Protein AF-A0A843C235-F1 (afdb_monomer)

Mean predicted aligned error: 4.16 Å

pLDDT: mean 88.94, std 12.91, range [37.5, 98.0]

Structure (mmCIF, N/CA/C/O backbone):
data_AF-A0A843C235-F1
#
_entry.id   AF-A0A843C235-F1
#
loop_
_atom_site.group_PDB
_atom_site.id
_atom_site.type_symbol
_atom_site.label_atom_id
_atom_site.label_alt_id
_atom_site.label_comp_id
_atom_site.label_asym_id
_atom_site.label_entity_id
_atom_site.label_seq_id
_atom_site.pdbx_PDB_ins_code
_atom_site.Cartn_x
_atom_site.Cartn_y
_atom_site.Cartn_z
_atom_site.occupancy
_atom_site.B_iso_or_equiv
_atom_site.auth_seq_id
_atom_site.auth_comp_id
_atom_site.auth_asym_id
_atom_site.auth_atom_id
_atom_site.pdbx_PDB_model_num
ATOM 1 N N . MET A 1 1 ? 17.607 7.870 1.843 1.00 37.50 1 MET A N 1
ATOM 2 C CA . MET A 1 1 ? 16.566 7.358 0.922 1.00 37.50 1 MET A CA 1
ATOM 3 C C . MET A 1 1 ? 15.295 8.153 1.151 1.00 37.50 1 MET A C 1
ATOM 5 O O . MET A 1 1 ? 14.727 8.053 2.231 1.00 37.50 1 MET A O 1
ATOM 9 N N . ASN A 1 2 ? 14.894 8.974 0.179 1.00 40.16 2 ASN A N 1
ATOM 10 C CA . ASN A 1 2 ? 13.652 9.738 0.254 1.00 40.16 2 ASN A CA 1
ATOM 11 C C . ASN A 1 2 ? 12.490 8.746 0.095 1.00 40.16 2 ASN A C 1
ATOM 13 O O . ASN A 1 2 ? 12.400 8.049 -0.917 1.00 40.16 2 ASN A O 1
ATOM 17 N N . ILE A 1 3 ? 11.686 8.576 1.141 1.00 50.44 3 ILE A N 1
ATOM 18 C CA . ILE A 1 3 ? 10.536 7.674 1.116 1.00 50.44 3 ILE A CA 1
ATOM 19 C C . ILE A 1 3 ? 9.544 8.322 0.150 1.00 50.44 3 ILE A C 1
ATOM 21 O O . ILE A 1 3 ? 9.153 9.460 0.384 1.00 50.44 3 ILE A O 1
ATOM 25 N N . GLY A 1 4 ? 9.209 7.648 -0.956 1.00 59.53 4 GLY A N 1
ATOM 26 C CA . GLY A 1 4 ? 8.280 8.182 -1.956 1.00 59.53 4 GLY A CA 1
ATOM 27 C C . GLY A 1 4 ? 7.026 8.749 -1.291 1.00 59.53 4 GLY A C 1
ATOM 28 O O . GLY A 1 4 ? 6.536 8.177 -0.312 1.00 59.53 4 GLY A O 1
ATOM 29 N N . SER A 1 5 ? 6.558 9.890 -1.794 1.00 78.00 5 SER A N 1
ATOM 30 C CA . SER A 1 5 ? 5.366 10.567 -1.295 1.00 78.00 5 SER A CA 1
ATOM 31 C C . SER A 1 5 ? 4.200 9.580 -1.224 1.00 78.00 5 SER A C 1
ATOM 33 O O . SER A 1 5 ? 3.881 8.887 -2.194 1.00 78.00 5 SER A O 1
ATOM 35 N N . TRP A 1 6 ? 3.595 9.489 -0.042 1.00 90.56 6 TRP A N 1
ATOM 36 C CA . TRP A 1 6 ? 2.380 8.724 0.191 1.00 90.56 6 TRP A CA 1
ATOM 37 C C . TRP A 1 6 ? 1.322 9.627 0.811 1.00 90.56 6 TRP A C 1
ATOM 39 O O . TRP A 1 6 ? 1.641 10.599 1.494 1.00 90.56 6 TRP A O 1
ATOM 49 N N . ALA A 1 7 ? 0.065 9.292 0.559 1.00 93.56 7 ALA A N 1
ATOM 50 C CA . ALA A 1 7 ? -1.090 9.946 1.145 1.00 93.56 7 ALA A CA 1
ATOM 51 C C . ALA A 1 7 ? -1.958 8.903 1.847 1.00 93.56 7 ALA A C 1
ATOM 53 O O . ALA A 1 7 ? -2.069 7.768 1.384 1.00 93.56 7 ALA A O 1
ATOM 54 N N . LEU A 1 8 ? -2.569 9.297 2.960 1.00 95.50 8 LEU A N 1
ATOM 55 C CA . LEU A 1 8 ? -3.532 8.491 3.700 1.00 95.50 8 LEU A CA 1
ATOM 56 C C . LEU A 1 8 ? -4.870 9.215 3.702 1.00 95.50 8 LEU A C 1
ATOM 58 O O . LEU A 1 8 ? -4.949 10.394 4.040 1.00 95.50 8 LEU A O 1
ATOM 62 N N . ILE A 1 9 ? -5.907 8.490 3.318 1.00 96.81 9 ILE A N 1
ATOM 63 C CA . ILE A 1 9 ? -7.285 8.955 3.303 1.00 96.81 9 ILE A CA 1
ATOM 64 C C . ILE A 1 9 ? -8.030 8.135 4.350 1.00 96.81 9 ILE A C 1
ATOM 66 O O . ILE A 1 9 ? -8.160 6.915 4.227 1.00 96.81 9 ILE A O 1
ATOM 70 N N . GLU A 1 10 ? -8.490 8.814 5.394 1.00 96.94 10 GLU A N 1
ATOM 71 C CA . GLU A 1 10 ? -9.251 8.224 6.492 1.00 96.94 10 GLU A CA 1
ATOM 72 C C . GLU A 1 10 ? -10.737 8.154 6.123 1.00 96.94 10 GLU A C 1
ATOM 74 O O . GLU A 1 10 ? -11.366 9.162 5.802 1.00 96.94 10 GLU A O 1
ATOM 79 N N . GLY A 1 11 ? -11.308 6.956 6.179 1.00 95.75 11 GLY A N 1
ATOM 80 C CA . GLY A 1 11 ? -12.736 6.706 6.030 1.00 95.75 11 GLY A CA 1
ATOM 81 C C . GLY A 1 11 ? -13.376 6.263 7.346 1.00 95.75 11 GLY A C 1
ATOM 82 O O . GLY A 1 11 ? -12.718 5.997 8.353 1.00 95.75 11 GLY A O 1
ATOM 83 N N . SER A 1 12 ? -14.704 6.139 7.348 1.00 95.12 12 SER A N 1
ATOM 84 C CA . SER A 1 12 ? -15.455 5.756 8.554 1.00 95.12 12 SER A CA 1
ATOM 85 C C . SER A 1 12 ? -15.132 4.337 9.043 1.00 95.12 12 SER A C 1
ATOM 87 O O . SER A 1 12 ? -15.096 4.115 10.253 1.00 95.12 12 SER A O 1
ATOM 89 N N . LYS A 1 13 ? -14.864 3.404 8.119 1.00 96.94 13 LYS A N 1
ATOM 90 C CA . LYS A 1 13 ? -14.558 1.983 8.392 1.00 96.94 13 LYS A CA 1
ATOM 91 C C . LYS A 1 13 ? -13.234 1.497 7.799 1.00 96.94 13 LYS A C 1
ATOM 93 O O . LYS A 1 13 ? -12.743 0.441 8.181 1.00 96.94 13 LYS A O 1
ATOM 98 N N . MET A 1 14 ? -12.667 2.251 6.864 1.00 98.00 14 MET A N 1
ATOM 99 C CA . MET A 1 14 ? -11.496 1.864 6.078 1.00 98.00 14 MET A CA 1
ATOM 100 C C . MET A 1 14 ? -10.536 3.041 5.970 1.00 98.00 14 MET A C 1
ATOM 102 O O . MET A 1 14 ? -10.942 4.188 6.123 1.00 98.00 14 MET A O 1
ATOM 106 N N . LYS A 1 15 ? -9.287 2.749 5.634 1.00 97.50 15 LYS A N 1
ATOM 107 C CA . LYS A 1 15 ? -8.256 3.709 5.253 1.00 97.50 15 LYS A CA 1
ATOM 108 C C . LYS A 1 15 ? -7.759 3.365 3.858 1.00 97.50 15 LYS A C 1
ATOM 110 O O . LYS A 1 15 ? -7.573 2.186 3.550 1.00 97.50 15 LYS A O 1
ATOM 115 N N . ALA A 1 16 ? -7.513 4.376 3.038 1.00 97.38 16 ALA A N 1
ATOM 116 C CA . ALA A 1 16 ? -6.811 4.210 1.773 1.00 97.38 16 ALA A CA 1
ATOM 117 C C . ALA A 1 16 ? -5.412 4.814 1.875 1.00 97.38 16 ALA A C 1
ATOM 119 O O . ALA A 1 16 ? -5.252 5.939 2.337 1.00 97.38 16 ALA A O 1
ATOM 120 N N . ILE A 1 17 ? -4.405 4.076 1.427 1.00 96.88 17 ILE A N 1
ATOM 121 C CA . ILE A 1 17 ? -3.029 4.549 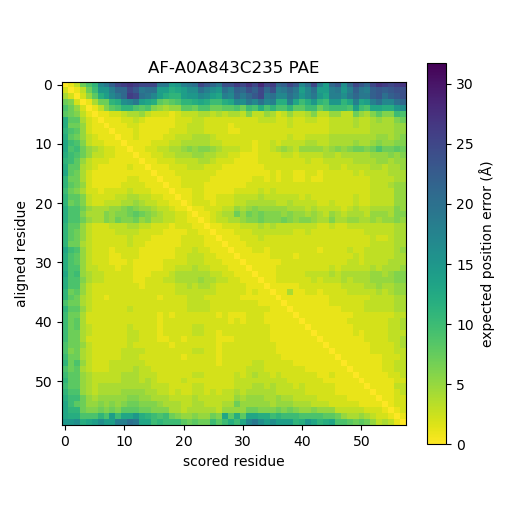1.304 1.00 96.88 17 ILE A CA 1
ATOM 122 C C . ILE A 1 17 ? -2.715 4.635 -0.184 1.00 96.88 17 ILE A C 1
ATOM 124 O O . ILE A 1 17 ? -2.858 3.648 -0.903 1.00 96.88 17 ILE A O 1
ATOM 128 N N . LEU A 1 18 ? -2.272 5.798 -0.642 1.00 95.50 18 LEU A N 1
ATOM 129 C CA . LEU A 1 18 ? -1.801 6.034 -2.003 1.00 95.50 18 LEU A CA 1
ATOM 130 C C . LEU A 1 18 ? -0.293 6.243 -1.964 1.00 95.50 18 LEU A C 1
ATOM 132 O O . LEU A 1 18 ? 0.196 6.981 -1.115 1.00 95.50 18 LEU A O 1
ATOM 136 N N . MET A 1 19 ? 0.451 5.614 -2.866 1.00 93.44 19 MET A N 1
ATOM 137 C CA . MET A 1 19 ? 1.904 5.754 -2.926 1.00 93.44 19 MET A CA 1
ATOM 138 C C . MET A 1 19 ? 2.406 5.596 -4.357 1.00 93.44 19 MET A C 1
ATOM 140 O O . MET A 1 19 ? 2.083 4.617 -5.030 1.00 93.44 19 MET A O 1
ATOM 144 N N . SER A 1 20 ? 3.252 6.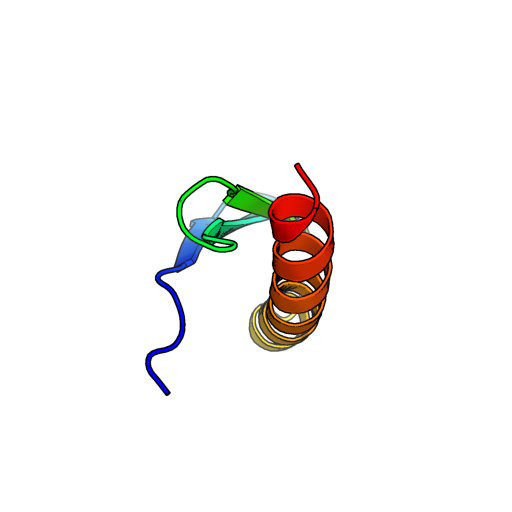519 -4.807 1.00 89.62 20 SER A N 1
ATOM 145 C CA . SER A 1 20 ? 3.884 6.411 -6.122 1.00 89.62 20 SER A CA 1
ATOM 146 C C . SER A 1 20 ? 4.831 5.207 -6.190 1.00 89.62 20 SER A C 1
ATOM 148 O O . S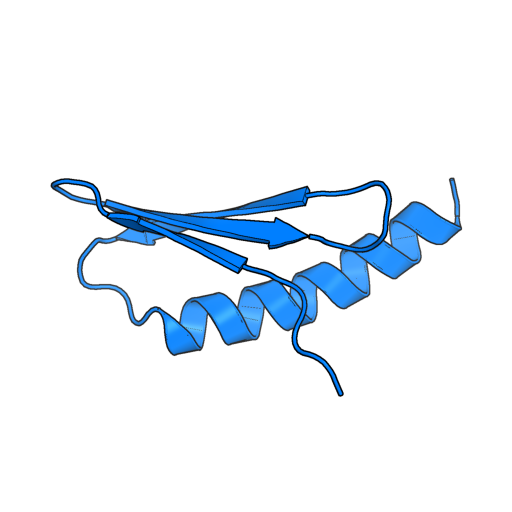ER A 1 20 ? 5.667 4.984 -5.309 1.00 89.62 20 SER A O 1
ATOM 150 N N . ALA A 1 21 ? 4.741 4.440 -7.273 1.00 89.06 21 ALA A N 1
ATOM 151 C CA . ALA A 1 21 ? 5.603 3.307 -7.586 1.00 89.06 21 ALA A CA 1
ATOM 152 C C . ALA A 1 21 ? 6.435 3.605 -8.842 1.00 89.06 21 ALA A C 1
ATOM 154 O O . ALA A 1 21 ? 6.275 2.990 -9.886 1.00 89.06 21 ALA A O 1
ATOM 155 N N . GLY A 1 22 ? 7.365 4.552 -8.718 1.00 82.19 22 GLY A N 1
ATOM 156 C CA . GLY A 1 22 ? 8.130 5.066 -9.860 1.00 82.19 22 GLY A CA 1
ATOM 157 C C . GLY A 1 22 ? 7.448 6.290 -10.451 1.00 82.19 22 GLY A C 1
ATOM 158 O O . GLY A 1 22 ? 6.641 6.918 -9.770 1.00 82.19 22 GLY A O 1
ATOM 159 N N . GLU A 1 23 ? 7.794 6.637 -11.687 1.00 83.94 23 GLU A N 1
ATOM 160 C CA . GLU A 1 23 ? 7.258 7.835 -12.351 1.00 83.94 23 GLU A CA 1
ATOM 161 C C . GLU A 1 23 ? 5.903 7.592 -13.026 1.00 83.94 23 GLU A C 1
ATOM 163 O O . GLU A 1 23 ? 5.144 8.532 -13.232 1.00 83.94 23 GLU A O 1
ATOM 168 N N . ARG A 1 24 ? 5.586 6.334 -13.361 1.00 84.56 24 ARG A N 1
ATOM 169 C CA . ARG A 1 24 ? 4.433 5.978 -14.209 1.00 84.56 24 ARG A CA 1
ATOM 170 C C . ARG A 1 24 ? 3.383 5.099 -13.536 1.00 84.56 24 ARG A C 1
ATOM 172 O O . ARG A 1 24 ? 2.401 4.737 -14.173 1.00 84.56 24 ARG A O 1
ATOM 179 N N . ALA A 1 25 ? 3.570 4.747 -12.266 1.00 87.88 25 ALA A N 1
ATOM 180 C CA . ALA A 1 25 ? 2.646 3.872 -11.556 1.00 87.88 25 ALA A CA 1
ATOM 181 C C . ALA A 1 25 ? 2.295 4.415 -10.170 1.00 87.88 25 ALA A C 1
ATOM 183 O O . ALA A 1 25 ? 3.119 5.020 -9.481 1.00 87.88 25 ALA A O 1
ATOM 184 N N . LEU A 1 26 ? 1.060 4.142 -9.752 1.00 91.31 26 LEU A N 1
ATOM 185 C CA . LEU A 1 26 ? 0.517 4.461 -8.438 1.00 91.31 26 LEU A CA 1
ATOM 186 C C . LEU A 1 26 ? 0.015 3.170 -7.788 1.00 91.31 26 LEU A C 1
ATOM 188 O O . LEU A 1 26 ? -0.689 2.386 -8.418 1.00 91.31 26 LEU A O 1
ATOM 192 N N . LEU A 1 27 ? 0.359 2.959 -6.521 1.00 93.25 27 LEU A N 1
ATOM 193 C CA . LEU A 1 27 ? -0.201 1.896 -5.696 1.00 93.25 27 LEU A CA 1
ATOM 194 C C . LEU A 1 27 ? -1.263 2.461 -4.763 1.00 93.25 27 LEU A C 1
ATOM 196 O O . LEU A 1 27 ? -1.013 3.437 -4.057 1.00 93.25 27 LEU A O 1
ATOM 200 N N . ALA A 1 28 ? -2.412 1.792 -4.723 1.00 95.00 28 ALA A N 1
ATOM 201 C CA . ALA A 1 28 ? -3.485 2.054 -3.778 1.00 95.00 28 ALA A CA 1
ATOM 202 C C . ALA A 1 28 ? -3.702 0.820 -2.892 1.00 95.00 28 ALA A C 1
ATOM 204 O O . ALA A 1 28 ? -3.944 -0.277 -3.393 1.00 95.00 28 ALA A O 1
ATOM 205 N N . GLY A 1 29 ? -3.595 0.994 -1.577 1.00 95.38 29 GLY A N 1
ATOM 206 C CA . GLY A 1 29 ? -3.902 -0.028 -0.581 1.00 95.38 29 GLY A CA 1
ATOM 207 C C . GLY A 1 29 ? -5.140 0.359 0.217 1.00 95.38 29 GLY A C 1
ATOM 208 O O . GLY A 1 29 ? -5.214 1.477 0.718 1.00 95.38 29 GLY A O 1
ATOM 209 N N . LEU A 1 30 ? -6.093 -0.560 0.361 1.00 97.00 30 LEU A N 1
ATOM 210 C CA . LEU A 1 30 ? -7.251 -0.404 1.242 1.00 97.00 30 LEU A CA 1
ATOM 211 C C . LEU A 1 30 ? -7.063 -1.291 2.468 1.00 97.00 30 LEU A C 1
ATOM 213 O O . LEU A 1 30 ? -6.841 -2.493 2.339 1.00 97.00 30 LEU A O 1
ATOM 217 N N . ILE A 1 31 ? -7.156 -0.700 3.653 1.00 97.12 31 ILE A N 1
ATOM 218 C CA . ILE A 1 31 ? -7.023 -1.410 4.927 1.00 97.12 31 ILE A CA 1
ATOM 219 C C . ILE A 1 31 ? -8.190 -1.058 5.847 1.00 97.12 31 ILE A C 1
ATOM 221 O O . ILE A 1 31 ? -8.790 0.008 5.714 1.00 97.12 31 ILE A O 1
ATOM 225 N N . SER A 1 32 ? -8.517 -1.942 6.791 1.00 97.56 32 SER A N 1
ATOM 226 C CA . SER A 1 32 ? -9.485 -1.622 7.849 1.00 97.56 32 SER A CA 1
ATOM 227 C C . SER A 1 32 ? -9.039 -0.386 8.636 1.00 97.56 32 SER A C 1
ATOM 229 O O . SER A 1 32 ? -7.841 -0.141 8.789 1.00 97.56 32 SER A O 1
ATOM 231 N N . LYS A 1 33 ? -9.990 0.381 9.177 1.00 96.69 33 LYS A N 1
ATOM 232 C CA . LYS A 1 33 ? -9.697 1.538 10.032 1.00 96.69 33 LYS A CA 1
ATOM 233 C C . LYS A 1 33 ? -8.812 1.178 11.226 1.00 96.69 33 LYS A C 1
ATOM 235 O O . LYS A 1 33 ? -7.952 1.970 11.596 1.00 96.69 33 LYS A O 1
ATOM 240 N N . ASP A 1 34 ? -8.940 -0.026 11.765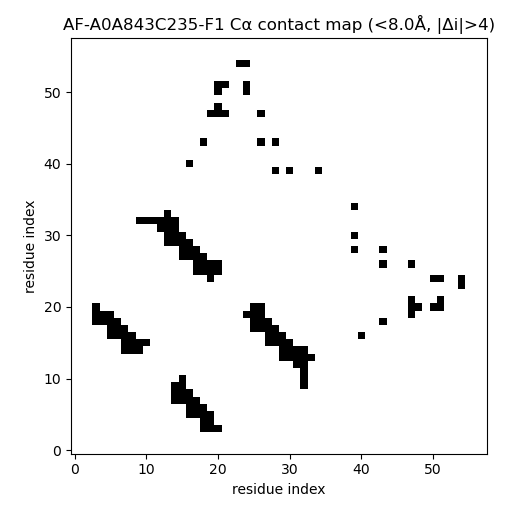 1.00 96.62 34 ASP A N 1
ATOM 241 C CA . ASP A 1 34 ? -8.157 -0.455 12.930 1.00 96.62 34 ASP A CA 1
ATOM 242 C C . ASP A 1 34 ? -6.815 -1.096 12.544 1.00 96.62 34 ASP A C 1
ATOM 244 O O . ASP A 1 34 ? -6.010 -1.460 13.400 1.00 96.62 34 ASP A O 1
ATOM 248 N N . ALA A 1 35 ? -6.537 -1.230 11.243 1.00 96.12 35 ALA A N 1
ATOM 249 C CA . ALA A 1 35 ? -5.295 -1.813 10.770 1.00 96.12 35 ALA A CA 1
ATOM 250 C C . ALA A 1 35 ? -4.095 -0.883 11.015 1.00 96.12 35 ALA A C 1
ATOM 252 O O . ALA A 1 35 ? -4.172 0.346 10.906 1.00 96.12 35 ALA A O 1
ATOM 253 N N . ASN A 1 36 ? -2.945 -1.500 11.289 1.00 95.94 36 ASN A N 1
ATOM 254 C CA . ASN A 1 36 ? -1.690 -0.789 11.489 1.00 95.94 36 ASN A CA 1
ATOM 255 C C . ASN A 1 36 ? -1.166 -0.221 10.159 1.00 95.94 36 ASN A C 1
ATOM 257 O O . ASN A 1 36 ? -0.704 -0.955 9.280 1.00 95.94 36 ASN A O 1
ATOM 261 N N . VAL A 1 37 ? -1.189 1.108 10.048 1.00 94.38 37 VAL A N 1
ATOM 262 C CA . VAL A 1 37 ? -0.744 1.853 8.862 1.00 94.38 37 VAL A CA 1
ATOM 263 C C . VAL A 1 37 ? 0.737 1.610 8.558 1.00 94.38 37 VAL A C 1
ATOM 265 O O . VAL A 1 37 ? 1.102 1.477 7.394 1.00 94.38 37 VAL A O 1
ATOM 268 N N . ASN A 1 38 ? 1.598 1.475 9.571 1.00 94.12 38 ASN A N 1
ATOM 269 C CA . ASN A 1 38 ? 3.031 1.250 9.360 1.00 94.12 38 ASN A CA 1
ATOM 270 C C . ASN A 1 38 ? 3.309 -0.132 8.762 1.00 94.12 38 ASN A C 1
ATOM 272 O O . ASN A 1 38 ? 4.150 -0.264 7.869 1.00 94.12 38 ASN A O 1
ATOM 276 N N . SER A 1 39 ? 2.579 -1.154 9.211 1.00 95.19 39 SER A N 1
ATOM 277 C CA . SER A 1 39 ? 2.665 -2.498 8.635 1.00 95.19 39 SER A CA 1
ATOM 278 C C . SER A 1 39 ? 2.196 -2.502 7.180 1.00 95.19 39 SER A C 1
ATOM 280 O O . SER A 1 39 ? 2.887 -3.047 6.318 1.00 95.19 39 SER A O 1
ATOM 282 N N . ALA A 1 40 ? 1.081 -1.824 6.889 1.00 95.19 4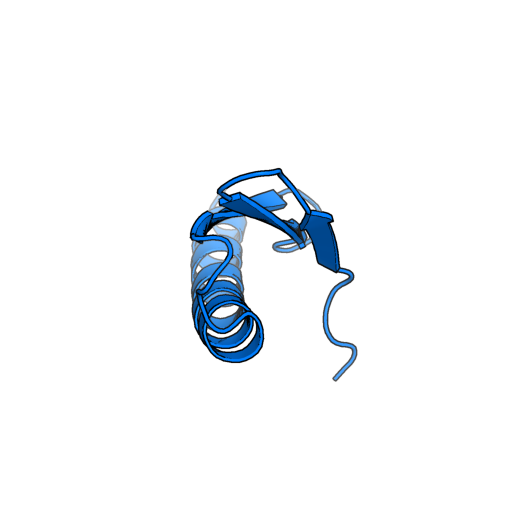0 ALA A N 1
ATOM 283 C CA . ALA A 1 40 ? 0.573 -1.672 5.528 1.00 95.19 40 ALA A CA 1
ATOM 284 C C . ALA A 1 40 ? 1.568 -0.925 4.621 1.00 95.19 40 ALA A C 1
ATOM 286 O O . ALA A 1 40 ? 1.901 -1.408 3.542 1.00 95.19 40 ALA A O 1
ATOM 287 N N . LEU A 1 41 ? 2.130 0.196 5.086 1.00 93.94 41 LEU A N 1
ATOM 288 C CA . LEU A 1 41 ? 3.166 0.947 4.371 1.00 93.94 41 LEU A CA 1
ATOM 289 C C . LEU A 1 41 ? 4.419 0.101 4.111 1.00 93.94 41 LEU A C 1
ATOM 291 O O . LEU A 1 41 ? 5.017 0.206 3.042 1.00 93.94 41 LEU A O 1
ATOM 295 N N . SER A 1 42 ? 4.830 -0.739 5.065 1.00 94.56 42 SER A N 1
ATOM 296 C CA . SER A 1 42 ? 5.977 -1.643 4.907 1.00 94.56 42 SER A CA 1
ATOM 297 C C . SER A 1 42 ? 5.756 -2.645 3.770 1.00 94.56 42 SER A C 1
ATOM 299 O O . SER A 1 42 ? 6.635 -2.821 2.923 1.00 94.56 42 SER A O 1
ATOM 301 N N . GLU A 1 43 ? 4.568 -3.251 3.692 1.00 95.00 43 GLU A N 1
ATOM 302 C CA . GLU A 1 43 ? 4.224 -4.163 2.595 1.00 95.00 43 GLU A CA 1
ATOM 303 C C . GLU A 1 43 ? 4.091 -3.420 1.266 1.00 95.00 43 GLU A C 1
ATOM 305 O O . GLU A 1 43 ? 4.668 -3.834 0.260 1.00 95.00 43 GLU A O 1
ATOM 310 N N . MET A 1 44 ? 3.423 -2.267 1.260 1.00 94.75 44 MET A N 1
ATOM 311 C CA . MET A 1 44 ? 3.294 -1.444 0.063 1.00 94.75 44 MET A CA 1
ATOM 312 C C . MET A 1 44 ? 4.660 -1.025 -0.493 1.00 94.75 44 MET A C 1
ATOM 314 O O . MET A 1 44 ? 4.854 -1.092 -1.704 1.00 94.75 44 MET A O 1
ATOM 318 N N . LYS A 1 45 ? 5.640 -0.672 0.352 1.00 92.06 45 LYS A N 1
ATOM 319 C CA . LYS A 1 45 ? 7.021 -0.375 -0.078 1.00 92.06 45 LYS A CA 1
ATOM 320 C C . LYS A 1 45 ? 7.694 -1.568 -0.756 1.00 92.06 45 LYS A C 1
ATOM 322 O O . LYS A 1 45 ? 8.358 -1.397 -1.775 1.00 92.06 45 LYS A O 1
ATOM 327 N N . ARG A 1 46 ? 7.518 -2.785 -0.234 1.00 93.38 46 ARG A N 1
ATOM 328 C CA . ARG A 1 46 ? 8.025 -3.999 -0.902 1.00 93.38 46 ARG A CA 1
ATOM 329 C C . ARG A 1 46 ? 7.342 -4.211 -2.250 1.00 93.38 46 ARG A C 1
ATOM 331 O O . ARG A 1 46 ? 7.990 -4.550 -3.239 1.00 93.38 46 ARG A O 1
ATOM 338 N N . THR A 1 47 ? 6.036 -3.985 -2.308 1.00 93.69 47 THR A N 1
ATOM 339 C CA . THR A 1 47 ? 5.251 -4.078 -3.542 1.00 93.69 47 THR A CA 1
ATOM 340 C C . THR A 1 47 ? 5.652 -3.0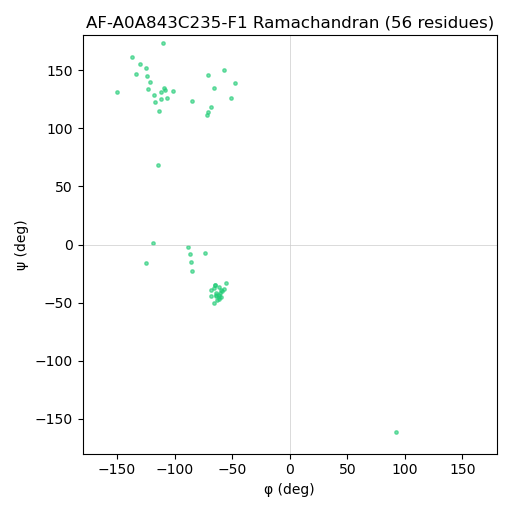18 -4.562 1.00 93.69 47 THR A C 1
ATOM 342 O O . THR A 1 47 ? 5.767 -3.349 -5.736 1.00 93.69 47 THR A O 1
ATOM 345 N N . SER A 1 48 ? 5.982 -1.792 -4.151 1.00 92.19 48 SER A N 1
ATOM 346 C CA . SER A 1 48 ? 6.418 -0.741 -5.079 1.00 92.19 48 SER A CA 1
ATOM 347 C C . SER A 1 48 ? 7.741 -1.066 -5.757 1.00 92.19 48 SER A C 1
ATOM 349 O O . SER A 1 48 ? 7.896 -0.779 -6.938 1.00 92.19 48 SER A O 1
ATOM 351 N N . ILE A 1 49 ? 8.668 -1.729 -5.061 1.00 91.38 49 ILE A N 1
ATOM 352 C CA . ILE A 1 49 ? 9.911 -2.223 -5.668 1.00 91.38 49 ILE A CA 1
ATOM 353 C C . ILE A 1 49 ? 9.604 -3.290 -6.726 1.00 91.38 49 ILE A C 1
ATOM 355 O O . ILE A 1 49 ? 10.183 -3.256 -7.809 1.00 91.38 49 ILE A O 1
ATOM 359 N N . ARG A 1 50 ? 8.684 -4.220 -6.436 1.00 91.44 50 ARG A N 1
ATOM 360 C CA . ARG A 1 50 ? 8.261 -5.261 -7.390 1.00 91.44 50 ARG A CA 1
ATOM 361 C C . ARG A 1 50 ? 7.585 -4.654 -8.620 1.00 91.44 50 ARG A C 1
ATOM 363 O O . ARG A 1 50 ? 7.973 -4.970 -9.736 1.00 91.44 50 ARG A O 1
ATOM 370 N N . VAL A 1 51 ? 6.648 -3.730 -8.414 1.00 90.31 51 VAL A N 1
ATOM 371 C CA . VAL A 1 51 ? 5.940 -3.026 -9.493 1.00 90.31 51 VAL A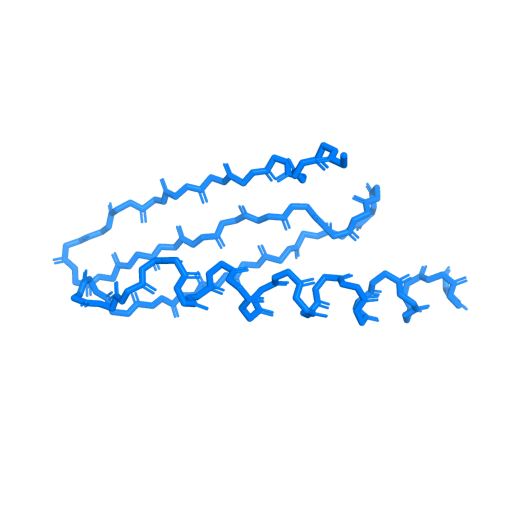 CA 1
ATOM 372 C C . VAL A 1 51 ? 6.909 -2.226 -10.353 1.00 90.31 51 VAL A C 1
ATOM 374 O O . VAL A 1 51 ? 6.840 -2.325 -11.569 1.00 90.31 51 VAL A O 1
ATOM 377 N N . LYS A 1 52 ? 7.864 -1.506 -9.752 1.00 87.88 52 LYS A N 1
ATOM 378 C CA . LYS A 1 52 ? 8.900 -0.782 -10.503 1.00 87.88 52 LYS A CA 1
ATOM 379 C C . LYS A 1 52 ? 9.707 -1.687 -11.432 1.00 87.88 52 LYS A C 1
ATOM 381 O O . LYS A 1 52 ? 10.045 -1.245 -12.517 1.00 87.88 52 LYS A O 1
ATOM 386 N N . LYS A 1 53 ? 10.029 -2.917 -11.012 1.00 88.44 53 LYS A N 1
ATOM 387 C CA . LYS A 1 53 ? 10.7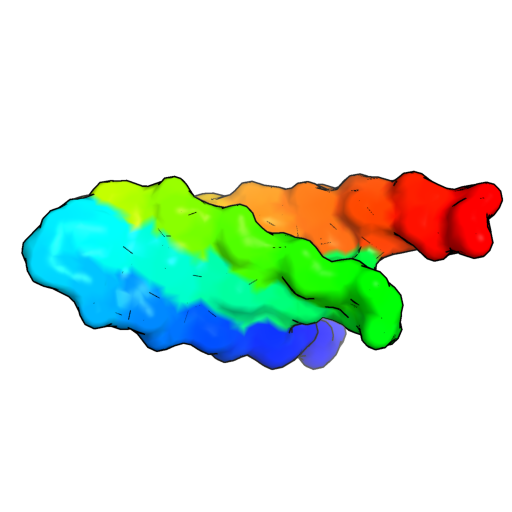58 -3.876 -11.859 1.00 88.44 53 LYS A CA 1
ATOM 388 C C . LYS A 1 53 ? 9.921 -4.291 -13.063 1.00 88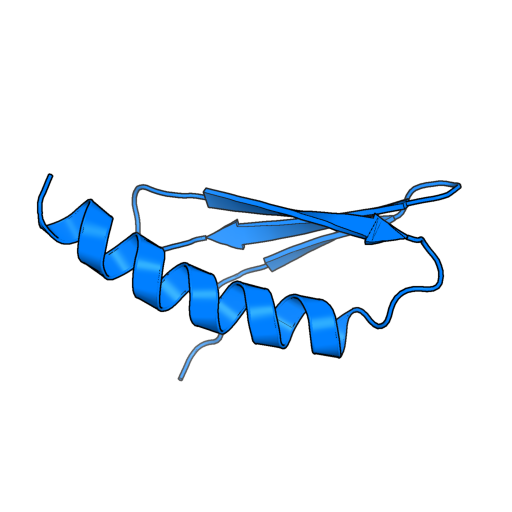.44 53 LYS A C 1
ATOM 390 O O . LYS A 1 53 ? 10.393 -4.158 -14.179 1.00 88.44 53 LYS A O 1
ATOM 395 N N . VAL A 1 54 ? 8.670 -4.694 -12.829 1.00 88.50 54 VAL A N 1
ATOM 396 C CA . VAL A 1 54 ? 7.748 -5.069 -13.913 1.00 88.50 54 VAL A CA 1
ATOM 397 C C . VAL A 1 54 ? 7.544 -3.894 -14.868 1.00 88.50 54 VAL A C 1
ATOM 399 O O . VAL A 1 54 ? 7.657 -4.057 -16.067 1.00 88.50 54 VAL A O 1
ATOM 402 N N . MET A 1 55 ? 7.319 -2.685 -14.354 1.00 85.94 55 MET A N 1
ATOM 403 C CA . MET A 1 55 ? 7.118 -1.484 -15.178 1.00 85.94 55 MET A CA 1
ATOM 404 C C . MET A 1 55 ? 8.394 -0.947 -15.839 1.00 85.94 55 MET A C 1
ATOM 406 O O . MET A 1 55 ? 8.299 0.004 -16.597 1.00 85.94 55 MET A O 1
ATOM 410 N N . ALA A 1 56 ? 9.580 -1.477 -15.533 1.00 82.62 56 ALA A N 1
ATOM 411 C CA . ALA A 1 56 ? 10.795 -1.156 -16.283 1.00 82.62 56 ALA A CA 1
ATOM 412 C C . ALA A 1 56 ? 10.951 -2.049 -17.527 1.00 82.62 56 ALA A C 1
ATOM 414 O O . ALA A 1 56 ? 11.758 -1.741 -18.399 1.00 82.62 56 ALA A O 1
ATOM 415 N N . GLU A 1 57 ? 10.198 -3.150 -17.596 1.00 79.19 57 GLU A N 1
ATOM 416 C CA . GLU A 1 57 ? 10.162 -4.070 -18.737 1.00 79.19 57 GLU A CA 1
ATOM 417 C C . GLU A 1 57 ? 9.154 -3.631 -19.822 1.00 79.19 57 GLU A C 1
ATOM 419 O O . GLU A 1 57 ? 9.150 -4.214 -20.905 1.00 79.19 57 GLU A O 1
ATOM 424 N N . TYR A 1 58 ? 8.330 -2.607 -19.551 1.00 69.62 58 TYR A N 1
ATOM 425 C CA . TYR A 1 58 ? 7.288 -2.057 -20.436 1.00 69.62 58 TYR A CA 1
ATOM 426 C C . TYR A 1 58 ? 7.386 -0.528 -20.530 1.00 69.62 58 TYR A C 1
ATOM 428 O O . TYR A 1 58 ? 6.993 0.027 -21.581 1.00 69.62 58 TYR A O 1
#

Solvent-accessible surface area (backbone atoms only — not comparable to full-atom values): 3491 Å² total; per-residue (Å²): 133,86,76,68,70,64,49,77,47,84,50,97,66,32,29,39,38,39,34,56,24,66,96,89,40,75,44,78,47,80,43,54,56,88,51,62,62,69,62,51,51,54,52,48,55,56,48,30,57,54,50,36,55,59,60,70,78,108

Sequence (58 aa):
MNIGSWALIEGSKMKAILMSAGERALLAGLISKDANVNSALSEMKRTSIRVKKVMAEY

Radius of gyration: 11.97 Å; Cα contacts (8 Å, |Δi|>4): 74; chains: 1; bounding box: 32×16×33 Å

Foldseek 3Di:
DPQFDKDWDDDPFWIWIWGDLPDPDIDIDIGTNPDDPVVVSVVVVVVSVVVNVVVVVD

Nearest PDB structures (foldseek):
  7f8m-assembly3_F  TM=9.162E-01  e=8.037E-03  Candidatus Thorarchaeota archaeon SMTZ1-45
  9jue-assembly1_E  TM=9.337E-01  e=3.305E-02  Promethearchaeum syntrophicum
  3kye-assembly2_C  TM=9.445E-01  e=5.184E-02  Streptomyces avermitilis MA-4680 = NBRC 14893
  7ct3-assembly1_A  TM=7.977E-01  e=2.585E-01  Myxococcus xanthus DK 1622
  9c3c-assembly1_n  TM=3.964E-01  e=9.350E-01  Oryctolagus cuniculus

Secondary structure (DSSP, 8-state):
--PPPEEEEE-SSEEEEEEE-SSS-EEEEEEETTS-HHHHHHHHHHHHHHHHHHTT--